Protein AF-A0A0C9RWV4-F1 (afdb_monomer_lite)

Radius of gyration: 25.62 Å; chains: 1; bounding box: 35×21×100 Å

pLDDT: mean 75.67, std 13.61, range [36.91, 91.75]

Structure (mmCIF, N/CA/C/O backbone):
data_AF-A0A0C9RWV4-F1
#
_entry.id   AF-A0A0C9RWV4-F1
#
loop_
_atom_site.group_PDB
_atom_site.id
_atom_site.type_symbol
_atom_site.label_atom_id
_atom_site.label_alt_id
_atom_site.label_comp_id
_atom_site.label_asym_id
_atom_site.label_entity_id
_atom_site.label_seq_id
_atom_site.pdbx_PDB_ins_code
_atom_site.Cartn_x
_atom_site.Cartn_y
_atom_site.Cartn_z
_atom_site.occupancy
_atom_site.B_iso_or_equiv
_atom_site.auth_seq_id
_atom_site.auth_comp_id
_atom_site.auth_asym_id
_atom_site.auth_atom_id
_atom_site.pdbx_PDB_model_num
ATOM 1 N N . MET A 1 1 ? -2.905 9.055 72.537 1.00 36.91 1 MET A N 1
ATOM 2 C CA . MET A 1 1 ? -2.356 8.483 71.288 1.00 36.91 1 MET A CA 1
ATOM 3 C C . MET A 1 1 ? -3.523 7.944 70.478 1.00 36.91 1 MET A C 1
ATOM 5 O O . MET A 1 1 ? -3.992 6.850 70.762 1.00 36.91 1 MET A O 1
ATOM 9 N N . ASP A 1 2 ? -4.029 8.738 69.534 1.00 39.75 2 ASP A N 1
ATOM 10 C CA . ASP A 1 2 ? -5.129 8.358 68.641 1.00 39.75 2 ASP A CA 1
ATOM 11 C C . ASP A 1 2 ? -4.636 7.398 67.555 1.00 39.75 2 ASP A C 1
ATOM 13 O O . ASP A 1 2 ? -3.870 7.779 66.665 1.00 39.75 2 ASP A O 1
ATOM 17 N N . ARG A 1 3 ? -5.076 6.138 67.612 1.00 43.09 3 ARG A N 1
ATOM 18 C CA . ARG A 1 3 ? -4.925 5.191 66.503 1.00 43.09 3 ARG A CA 1
ATOM 19 C C . ARG A 1 3 ? -6.110 5.364 65.561 1.00 43.09 3 ARG A C 1
ATOM 21 O O . ARG A 1 3 ? -7.208 4.890 65.832 1.00 43.09 3 ARG A O 1
ATOM 28 N N . ARG A 1 4 ? -5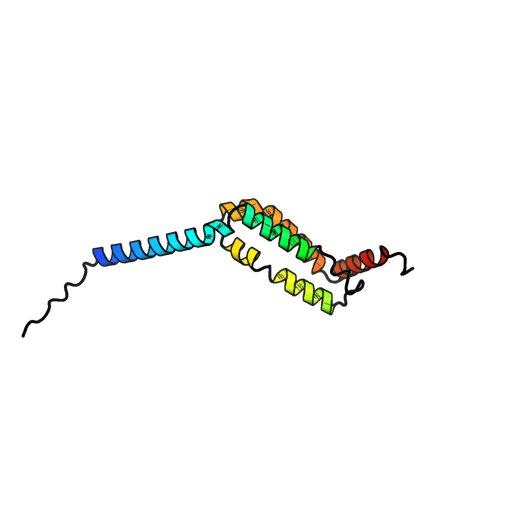.853 6.050 64.446 1.00 46.47 4 ARG A N 1
ATOM 29 C CA . ARG A 1 4 ? -6.761 6.164 63.300 1.00 46.47 4 ARG A CA 1
ATOM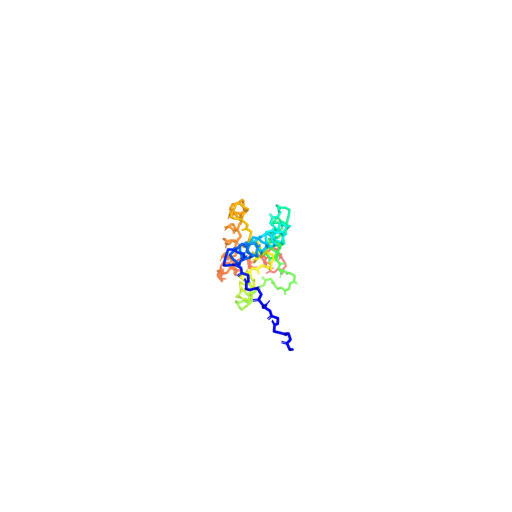 30 C C . ARG A 1 4 ? -7.186 4.766 62.845 1.00 46.47 4 ARG A C 1
ATOM 32 O O . ARG A 1 4 ? -6.354 3.976 62.402 1.00 46.47 4 ARG A O 1
ATOM 39 N N . VAL A 1 5 ? -8.479 4.484 62.952 1.00 44.38 5 VAL A N 1
ATOM 40 C CA . VAL A 1 5 ? -9.115 3.327 62.323 1.00 44.38 5 VAL A CA 1
ATOM 41 C C . VAL A 1 5 ? -9.135 3.605 60.825 1.00 44.38 5 VAL A C 1
ATOM 43 O O . VAL A 1 5 ? -9.898 4.439 60.347 1.00 44.38 5 VAL A O 1
ATOM 46 N N . VAL A 1 6 ? -8.241 2.947 60.090 1.00 52.00 6 VAL A N 1
ATOM 47 C CA . VAL A 1 6 ? -8.321 2.875 58.632 1.00 52.00 6 VAL A CA 1
ATOM 48 C C . VAL A 1 6 ? -9.535 2.006 58.328 1.00 52.00 6 VAL A C 1
ATOM 50 O O . VAL A 1 6 ? -9.484 0.785 58.458 1.00 52.00 6 VAL A O 1
ATOM 53 N N . THR A 1 7 ? -10.661 2.638 58.006 1.00 54.78 7 THR A N 1
ATOM 54 C CA . THR A 1 7 ? -11.849 1.954 57.505 1.00 54.78 7 THR A CA 1
ATOM 55 C C . THR A 1 7 ? -11.498 1.326 56.161 1.00 54.78 7 THR A C 1
ATOM 57 O O . THR A 1 7 ? -11.443 1.991 55.129 1.00 54.78 7 THR A O 1
ATOM 60 N N . GLY A 1 8 ? -11.195 0.027 56.187 1.00 56.28 8 GLY A N 1
ATOM 61 C CA . GLY A 1 8 ? -11.022 -0.769 54.980 1.00 56.28 8 GLY A CA 1
ATOM 62 C C . GLY A 1 8 ? -12.297 -0.687 54.148 1.00 56.28 8 GLY A C 1
ATOM 63 O O . GLY A 1 8 ? -13.382 -0.992 54.646 1.00 56.28 8 GLY A O 1
ATOM 64 N N . LEU A 1 9 ? -12.177 -0.233 52.899 1.00 58.00 9 LEU A N 1
ATOM 65 C CA . LEU A 1 9 ? -13.290 -0.255 51.957 1.00 58.00 9 LEU A CA 1
ATOM 66 C C . LEU A 1 9 ? -13.862 -1.675 51.901 1.00 58.00 9 LEU A C 1
ATOM 68 O O . LEU A 1 9 ? -13.128 -2.642 51.694 1.00 58.00 9 LEU A O 1
ATOM 72 N N . SER A 1 10 ? -15.181 -1.782 52.068 1.00 71.50 10 SER A N 1
ATOM 73 C CA . SER A 1 10 ? -15.911 -3.033 51.879 1.00 71.50 10 SER A CA 1
ATOM 74 C C . SER A 1 10 ? -15.513 -3.682 50.552 1.00 71.50 10 SER A C 1
ATOM 76 O O . SER A 1 10 ? -15.376 -3.007 49.529 1.00 71.50 10 SER A O 1
ATOM 78 N N . MET A 1 11 ? -15.391 -5.008 50.543 1.00 67.94 11 MET A N 1
ATOM 79 C CA . MET A 1 11 ? -15.056 -5.797 49.354 1.00 67.94 11 MET A CA 1
ATOM 80 C C . MET A 1 11 ? -16.015 -5.520 48.177 1.00 67.94 11 MET A C 1
ATOM 82 O O . MET A 1 11 ? -15.627 -5.622 47.015 1.00 67.94 11 MET A O 1
ATOM 86 N N . THR A 1 12 ? -17.256 -5.111 48.465 1.00 73.44 12 THR A N 1
ATOM 87 C CA . THR A 1 12 ? -18.236 -4.661 47.462 1.00 73.44 12 THR A CA 1
ATOM 88 C C . THR A 1 12 ? -17.889 -3.304 46.853 1.00 73.44 12 THR A C 1
ATOM 90 O O . THR A 1 12 ? -18.019 -3.135 45.644 1.00 73.44 12 THR A O 1
ATOM 93 N N . ALA A 1 13 ? -17.390 -2.363 47.656 1.00 74.38 13 ALA A N 1
ATOM 94 C CA . ALA A 1 13 ? -16.951 -1.054 47.186 1.00 74.38 13 ALA A CA 1
ATOM 95 C C . ALA A 1 13 ? -15.688 -1.171 46.318 1.00 74.38 13 ALA A C 1
ATOM 97 O O . ALA A 1 13 ? -15.602 -0.514 45.288 1.00 74.38 13 ALA A O 1
ATOM 98 N N . PHE A 1 14 ? -14.767 -2.079 46.659 1.00 77.00 14 PHE A N 1
ATOM 99 C CA . PHE A 1 14 ? -13.610 -2.399 45.813 1.00 77.00 14 PHE A CA 1
ATOM 100 C C . PHE A 1 14 ? -14.014 -2.979 44.452 1.00 77.00 14 PHE A C 1
ATOM 102 O O . PHE A 1 14 ? -13.495 -2.551 43.423 1.00 77.00 14 PHE A O 1
ATOM 109 N N . LYS A 1 15 ? -14.965 -3.922 44.425 1.00 78.81 15 LYS A N 1
ATOM 110 C CA . LYS A 1 15 ? -15.482 -4.488 43.168 1.00 78.81 15 LYS A CA 1
ATOM 111 C C . LYS A 1 15 ? -16.190 -3.436 42.314 1.00 78.81 15 LYS A C 1
ATOM 113 O O . LYS A 1 15 ? -15.970 -3.395 41.109 1.00 78.81 15 LYS A O 1
ATOM 118 N N . ALA A 1 16 ? -17.003 -2.579 42.932 1.00 79.62 16 ALA A N 1
ATOM 119 C CA . ALA A 1 16 ? -17.674 -1.487 42.234 1.00 79.62 16 ALA A CA 1
ATOM 120 C C . ALA A 1 16 ? -16.665 -0.494 41.637 1.00 79.62 16 ALA A C 1
ATOM 122 O O . ALA A 1 16 ? -16.810 -0.111 40.481 1.00 79.62 16 ALA A O 1
ATOM 123 N N . LEU A 1 17 ? -15.613 -0.142 42.385 1.00 81.31 17 LEU A N 1
ATOM 124 C CA . LEU A 1 17 ? -14.552 0.748 41.913 1.00 81.31 17 LEU A CA 1
ATOM 125 C C . LEU A 1 17 ? -13.766 0.134 40.745 1.00 81.31 17 LEU A C 1
ATOM 127 O O . LEU A 1 17 ? -13.504 0.815 39.760 1.00 81.31 17 LEU A O 1
ATOM 131 N N . ALA A 1 18 ? -13.442 -1.160 40.824 1.00 77.88 18 ALA A N 1
ATOM 132 C CA . ALA A 1 18 ? -12.758 -1.877 39.750 1.00 77.88 18 ALA A CA 1
ATOM 133 C C . ALA A 1 18 ? -13.605 -1.931 38.467 1.00 77.88 18 ALA A C 1
ATOM 135 O O . ALA A 1 18 ? -13.095 -1.650 37.386 1.00 77.88 18 ALA A O 1
ATOM 136 N N . LEU A 1 19 ? -14.906 -2.219 38.586 1.00 82.81 19 LEU A N 1
ATOM 137 C CA . LEU A 1 19 ? -15.833 -2.216 37.450 1.00 82.81 19 LEU A CA 1
ATOM 138 C C . LEU A 1 19 ? -15.993 -0.819 36.837 1.00 82.81 19 LEU A C 1
ATOM 140 O O . LEU A 1 19 ? -16.007 -0.698 35.615 1.00 82.81 19 LEU A O 1
ATOM 144 N N . LEU A 1 20 ? -16.058 0.232 37.661 1.00 83.62 20 LEU A N 1
ATOM 145 C CA . LEU A 1 20 ? -16.095 1.620 37.192 1.00 83.62 20 LEU A CA 1
ATOM 146 C C . LEU A 1 20 ? -14.805 2.013 36.467 1.00 83.62 20 LEU A C 1
ATOM 148 O O . LEU A 1 20 ? -14.877 2.600 35.393 1.00 83.62 20 LEU A O 1
ATOM 152 N N . CYS A 1 21 ? -13.633 1.651 36.997 1.00 78.44 21 CYS A N 1
ATOM 153 C CA . CYS A 1 21 ? -12.360 1.879 36.313 1.00 78.44 21 CYS A CA 1
ATOM 154 C C . CYS A 1 21 ? -12.300 1.147 34.967 1.00 78.44 21 CYS A C 1
ATOM 156 O O . CYS A 1 21 ? -11.892 1.747 33.976 1.00 78.44 21 CYS A O 1
ATOM 158 N N . CYS A 1 22 ? -12.748 -0.109 34.900 1.00 73.00 22 CYS A N 1
ATOM 159 C CA . CYS A 1 22 ? -12.835 -0.840 33.636 1.00 73.00 22 CYS A CA 1
ATOM 160 C C . CYS A 1 22 ? -13.795 -0.163 32.648 1.00 73.00 22 CYS A C 1
ATOM 162 O O . CYS A 1 22 ? -13.440 0.002 31.486 1.00 73.00 22 CYS A O 1
ATOM 164 N N . ALA A 1 23 ? -14.974 0.273 33.098 1.00 71.94 23 ALA A N 1
ATOM 165 C CA . ALA A 1 23 ? -15.944 0.955 32.245 1.00 71.94 23 ALA A CA 1
ATOM 166 C C . ALA A 1 23 ? -15.412 2.295 31.710 1.00 71.94 23 ALA A C 1
ATOM 168 O O . ALA A 1 23 ? -15.594 2.595 30.535 1.00 71.94 23 ALA A O 1
ATOM 169 N N . VAL A 1 24 ? -14.710 3.074 32.540 1.00 73.69 24 VAL A N 1
ATOM 170 C CA . VAL A 1 24 ? -14.089 4.343 32.127 1.00 73.69 24 VAL A CA 1
ATOM 171 C C . VAL A 1 24 ? -12.954 4.105 31.133 1.00 73.69 24 VAL A C 1
ATOM 173 O O . VAL A 1 24 ? -12.873 4.824 30.141 1.00 73.69 24 VAL A O 1
ATOM 176 N N . LEU A 1 25 ? -12.109 3.091 31.344 1.00 69.94 25 LEU A N 1
ATOM 177 C CA . LEU A 1 25 ? -11.044 2.743 30.398 1.00 69.94 25 LEU A CA 1
ATOM 178 C C . LEU A 1 25 ? -11.615 2.308 29.042 1.00 69.94 25 LEU A C 1
ATOM 180 O O . LEU A 1 25 ? -11.164 2.801 28.015 1.00 69.94 25 LEU A O 1
ATOM 184 N N . VAL A 1 26 ? -12.654 1.467 29.038 1.00 69.12 26 VAL A N 1
ATOM 185 C CA . VAL A 1 26 ? -13.333 1.036 27.803 1.00 69.12 26 VAL A CA 1
ATOM 186 C C . VAL A 1 26 ? -14.009 2.214 27.093 1.00 69.12 26 VAL A C 1
ATOM 188 O O . VAL A 1 26 ? -13.887 2.348 25.879 1.00 69.12 26 VAL A O 1
ATOM 191 N N . ALA A 1 27 ? -14.683 3.100 27.830 1.00 63.62 27 ALA A N 1
ATOM 192 C CA . ALA A 1 27 ? -15.322 4.283 27.252 1.00 63.62 27 ALA A CA 1
ATOM 193 C C . ALA A 1 27 ? -14.305 5.300 26.701 1.00 63.62 27 ALA A C 1
ATOM 195 O O . ALA A 1 27 ? -14.578 5.970 25.708 1.00 63.62 27 ALA A O 1
ATOM 196 N N . SER A 1 28 ? -13.130 5.410 27.327 1.00 60.41 28 SER A N 1
ATOM 197 C CA . SER A 1 28 ? -12.070 6.325 26.883 1.00 60.41 28 SER A CA 1
ATOM 198 C C . SER A 1 28 ? -11.398 5.827 25.600 1.00 60.41 28 SER A C 1
ATOM 200 O O . SER A 1 28 ? -11.166 6.619 24.692 1.00 60.41 28 SER A O 1
ATOM 202 N N . ASP A 1 29 ? -11.175 4.515 25.489 1.00 57.84 29 ASP A N 1
ATOM 203 C CA . ASP A 1 29 ? -10.646 3.860 24.283 1.00 57.84 29 ASP A CA 1
ATOM 204 C C . ASP A 1 29 ? -11.609 4.009 23.087 1.00 57.84 29 ASP A C 1
ATOM 206 O O . ASP A 1 29 ? -11.207 4.313 21.964 1.00 57.84 29 ASP A O 1
ATOM 210 N N . GLN A 1 30 ? -12.919 3.909 23.340 1.00 56.94 30 GLN A N 1
ATOM 211 C CA . GLN A 1 30 ? -13.945 4.141 22.318 1.00 56.94 30 GLN A CA 1
ATOM 212 C C . GLN A 1 30 ? -14.001 5.599 21.833 1.00 56.94 30 GLN A C 1
ATOM 214 O O . GLN A 1 30 ? -14.262 5.839 20.653 1.00 56.94 30 GLN A O 1
ATOM 219 N N . ALA A 1 31 ? -13.758 6.573 22.713 1.00 55.34 31 ALA A N 1
ATOM 220 C CA . ALA A 1 31 ? -13.802 7.991 22.360 1.00 55.34 31 ALA A CA 1
ATOM 221 C C . ALA A 1 31 ? -12.586 8.431 21.526 1.00 55.34 31 ALA A C 1
ATOM 223 O O . ALA A 1 31 ? -12.744 9.204 20.581 1.00 55.34 31 ALA A O 1
ATOM 224 N N . GLU A 1 32 ? -11.387 7.922 21.828 1.00 53.31 32 GLU A N 1
ATOM 225 C CA . GLU A 1 32 ? -10.162 8.265 21.091 1.00 53.31 32 GLU A CA 1
ATOM 226 C C . GLU A 1 32 ? -10.146 7.644 19.680 1.00 53.31 32 GLU A C 1
ATOM 228 O O . GLU A 1 32 ? -9.711 8.274 18.716 1.00 53.31 32 GLU A O 1
ATOM 233 N N . HIS A 1 33 ? -10.722 6.448 19.523 1.00 57.31 33 HIS A N 1
ATOM 234 C CA . HIS A 1 33 ? -10.849 5.777 18.226 1.00 57.31 33 HIS A CA 1
ATOM 235 C C . HIS A 1 33 ? -12.039 6.255 17.378 1.00 57.31 33 HIS A C 1
ATOM 237 O O . HIS A 1 33 ? -12.106 5.944 16.189 1.00 57.31 33 HIS A O 1
ATOM 243 N N . SER A 1 34 ? -12.946 7.061 17.938 1.00 64.25 34 SER A N 1
ATOM 244 C CA . SER A 1 34 ? -14.170 7.512 17.262 1.00 64.25 34 SER A CA 1
ATOM 245 C C . SER A 1 34 ? -13.897 8.226 15.934 1.00 64.25 34 SER A C 1
ATOM 247 O O . SER A 1 34 ? -14.474 7.858 14.915 1.00 64.25 34 SER A O 1
ATOM 249 N N . HIS A 1 35 ? -13.008 9.225 15.916 1.00 75.69 35 HIS A N 1
ATOM 250 C CA . HIS A 1 35 ? -12.802 10.068 14.728 1.00 75.69 35 HIS A CA 1
ATOM 251 C C . HIS A 1 35 ? -12.039 9.346 13.604 1.00 75.69 35 HIS A C 1
ATOM 253 O O . HIS A 1 35 ? -12.249 9.596 12.417 1.00 75.69 35 HIS A O 1
ATOM 259 N N . GLU A 1 36 ? -11.135 8.429 13.952 1.00 78.50 36 GLU A N 1
ATOM 260 C CA . GLU A 1 36 ? -10.338 7.684 12.967 1.00 78.50 36 GLU A CA 1
ATOM 261 C C . GLU A 1 36 ? -11.161 6.621 12.239 1.00 78.50 36 GLU A C 1
ATO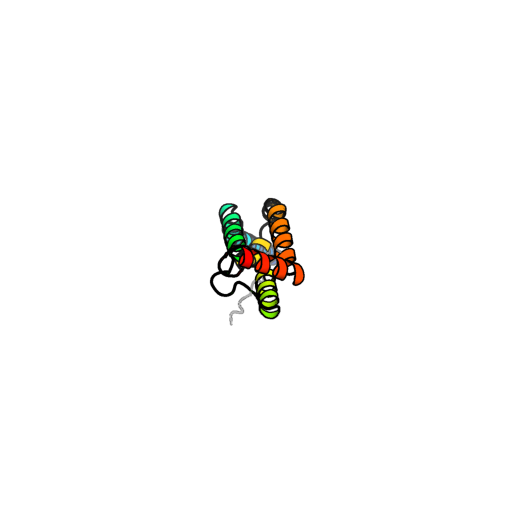M 263 O O . GLU A 1 36 ? -10.869 6.288 11.091 1.00 78.50 36 GLU A O 1
ATOM 268 N N . CYS A 1 37 ? -12.213 6.138 12.900 1.00 84.38 37 CYS A N 1
ATOM 269 C CA . CYS A 1 37 ? -13.147 5.156 12.371 1.00 84.38 37 CYS A CA 1
ATOM 270 C C . CYS A 1 37 ? -14.332 5.784 11.629 1.00 84.38 37 CYS A C 1
ATOM 272 O O . CYS A 1 37 ? -15.169 5.056 11.093 1.00 84.38 37 CYS A O 1
ATOM 274 N N . GLU A 1 38 ? -14.408 7.115 11.555 1.00 87.06 38 GLU A N 1
ATOM 275 C CA . GLU A 1 38 ? -15.374 7.794 10.699 1.00 87.06 38 GLU A CA 1
ATOM 276 C C . GLU A 1 38 ? -15.108 7.476 9.226 1.00 87.06 38 GLU A C 1
ATOM 278 O O . GLU A 1 38 ? -13.965 7.452 8.761 1.00 87.06 38 GLU A O 1
ATOM 283 N N . GLU A 1 39 ? -16.180 7.299 8.453 1.00 83.50 39 GLU A N 1
ATOM 284 C CA . GLU A 1 39 ? -16.099 6.940 7.035 1.00 83.50 39 GLU A CA 1
ATOM 285 C C . GLU A 1 39 ? -15.202 7.898 6.236 1.00 83.50 39 GLU A C 1
ATOM 287 O O . GLU A 1 39 ? -14.433 7.472 5.373 1.00 83.50 39 GLU A O 1
ATOM 292 N N . ARG A 1 40 ? -15.249 9.199 6.549 1.00 86.25 40 ARG A N 1
ATOM 293 C CA . ARG A 1 40 ? -14.398 10.207 5.909 1.00 86.25 40 ARG A CA 1
ATOM 294 C C . ARG A 1 40 ? -12.913 9.949 6.174 1.00 86.25 40 ARG A C 1
ATOM 296 O O . ARG A 1 40 ? -12.121 10.004 5.237 1.00 86.25 40 ARG A O 1
ATOM 303 N N . SER A 1 41 ? -12.544 9.658 7.418 1.00 87.50 41 SER A N 1
ATOM 304 C CA . SER A 1 41 ? -11.166 9.365 7.827 1.00 87.50 41 SER A CA 1
ATOM 305 C C . SER A 1 41 ? -10.652 8.080 7.178 1.00 87.50 41 SER A C 1
ATOM 307 O O . SER A 1 41 ? -9.539 8.053 6.647 1.00 87.50 41 SER A O 1
ATOM 309 N N . VAL A 1 42 ? -11.496 7.044 7.136 1.00 86.94 42 VAL A N 1
ATOM 310 C CA . VAL A 1 42 ? -11.215 5.774 6.453 1.00 86.94 42 VAL A CA 1
ATOM 311 C C . VAL A 1 42 ? -10.955 6.005 4.962 1.00 86.94 42 VAL A C 1
ATOM 313 O O . VAL A 1 42 ? -9.924 5.575 4.444 1.00 86.94 42 VAL A O 1
ATOM 316 N N . ARG A 1 43 ? -11.844 6.734 4.272 1.00 86.56 43 ARG A N 1
ATOM 317 C CA . ARG A 1 43 ? -11.687 7.054 2.843 1.00 86.56 43 ARG A CA 1
ATOM 318 C C . ARG A 1 43 ? -10.394 7.819 2.573 1.00 86.56 43 ARG A C 1
ATOM 320 O O . ARG A 1 43 ? -9.623 7.409 1.715 1.00 86.56 43 ARG A O 1
ATOM 327 N N . LEU A 1 44 ? -10.107 8.863 3.353 1.00 88.12 44 LEU A N 1
ATOM 328 C CA . LEU A 1 44 ? -8.869 9.639 3.215 1.00 88.12 44 LEU A CA 1
ATOM 329 C C . LEU A 1 44 ? -7.614 8.776 3.411 1.00 88.12 44 LEU A C 1
ATOM 331 O O . LEU A 1 44 ? -6.625 8.944 2.695 1.00 88.12 44 LEU A O 1
ATOM 335 N N . CYS A 1 45 ? -7.651 7.834 4.357 1.00 87.75 45 CYS A N 1
ATOM 336 C CA . CYS A 1 45 ? -6.551 6.902 4.576 1.00 87.75 45 CYS A CA 1
ATOM 337 C C . CYS A 1 45 ? -6.301 6.015 3.346 1.00 87.75 45 CYS A C 1
ATOM 339 O O . CYS A 1 45 ? -5.151 5.842 2.926 1.00 87.75 45 CYS A O 1
ATOM 341 N N . TYR A 1 46 ? -7.367 5.497 2.735 1.00 85.62 46 TYR A N 1
ATOM 342 C CA . TYR A 1 46 ? -7.271 4.680 1.531 1.00 85.62 46 TYR A CA 1
ATOM 343 C C . TYR A 1 46 ? -6.879 5.474 0.280 1.00 85.62 46 TYR A C 1
ATOM 345 O O . TYR A 1 46 ? -6.070 4.985 -0.505 1.00 85.62 46 TYR A O 1
ATOM 353 N N . ASP A 1 47 ? -7.355 6.708 0.112 1.00 84.75 47 ASP A N 1
ATOM 354 C CA . ASP A 1 47 ? -6.971 7.576 -1.011 1.00 84.75 47 ASP A CA 1
ATOM 355 C C . ASP A 1 47 ? -5.480 7.940 -0.964 1.00 84.75 47 ASP A C 1
ATOM 357 O O . ASP A 1 47 ? -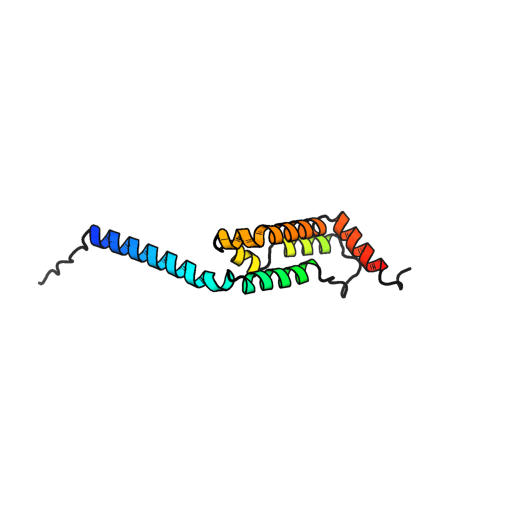4.781 7.917 -1.985 1.00 84.75 47 ASP A O 1
ATOM 361 N N . SER A 1 48 ? -4.970 8.225 0.238 1.00 81.50 48 SER A N 1
ATOM 362 C CA . SER A 1 48 ? -3.544 8.470 0.473 1.00 81.50 48 SER A CA 1
ATOM 363 C C . SER A 1 48 ? -2.704 7.230 0.159 1.00 81.50 48 SER A C 1
ATOM 365 O O . SER A 1 48 ? -1.669 7.316 -0.506 1.00 81.50 48 SER A O 1
ATOM 367 N N . TYR A 1 49 ? -3.167 6.054 0.585 1.00 78.62 49 TYR A N 1
ATOM 368 C CA . TYR A 1 49 ? -2.467 4.799 0.327 1.00 78.62 49 TYR A CA 1
ATOM 369 C C . TYR A 1 49 ? -2.533 4.377 -1.144 1.00 78.62 49 TYR A C 1
ATOM 371 O O . TYR A 1 49 ? -1.555 3.861 -1.676 1.00 78.62 49 TYR A O 1
ATOM 379 N N . HIS A 1 50 ? -3.637 4.669 -1.834 1.00 80.62 50 HIS A N 1
ATOM 380 C CA . HIS A 1 50 ? -3.763 4.486 -3.277 1.00 80.62 50 HIS A CA 1
ATOM 381 C C . HIS A 1 50 ? -2.730 5.308 -4.041 1.00 80.62 50 HIS A C 1
ATOM 383 O O . HIS A 1 50 ? -2.056 4.771 -4.917 1.00 80.62 50 HIS A O 1
ATOM 389 N N . HIS A 1 51 ? -2.556 6.579 -3.669 1.00 76.94 51 HIS A N 1
ATOM 390 C CA . HIS A 1 51 ? -1.486 7.402 -4.223 1.00 76.94 51 HIS A CA 1
ATOM 391 C C . HIS A 1 51 ? -0.122 6.791 -3.929 1.00 76.94 51 HIS A C 1
ATOM 393 O O . HIS A 1 51 ? 0.694 6.690 -4.827 1.00 76.94 51 HIS A O 1
ATOM 399 N N . TYR A 1 52 ? 0.134 6.315 -2.715 1.00 75.06 52 TYR A N 1
ATOM 400 C CA . TYR A 1 52 ? 1.420 5.692 -2.404 1.00 75.06 52 TYR A CA 1
ATOM 401 C C . TYR A 1 52 ? 1.696 4.407 -3.216 1.00 75.06 52 TYR A C 1
ATOM 403 O O . TYR A 1 52 ? 2.830 4.170 -3.631 1.00 75.06 52 TYR A O 1
ATOM 411 N N . LEU A 1 53 ? 0.664 3.594 -3.463 1.00 74.62 53 LEU A N 1
ATOM 412 C CA . LEU A 1 53 ? 0.748 2.348 -4.230 1.00 74.62 53 LEU A CA 1
ATOM 413 C C . LEU A 1 53 ? 0.891 2.572 -5.737 1.00 74.62 53 LEU A C 1
ATOM 415 O O . LEU A 1 53 ? 1.676 1.881 -6.382 1.00 74.62 53 LEU A O 1
ATOM 419 N N . LEU A 1 54 ? 0.096 3.486 -6.299 1.00 71.19 54 LEU A N 1
ATOM 420 C CA . LEU A 1 54 ? -0.022 3.670 -7.744 1.00 71.19 54 LEU A CA 1
ATOM 421 C C . LEU A 1 54 ? 0.730 4.876 -8.280 1.00 71.19 54 LEU A C 1
ATOM 423 O O . LEU A 1 54 ? 0.935 4.918 -9.492 1.00 71.19 54 LEU A O 1
ATOM 427 N N . ALA A 1 55 ? 1.133 5.838 -7.439 1.00 61.44 55 ALA A N 1
ATOM 428 C CA . ALA A 1 55 ? 1.968 6.935 -7.898 1.00 61.44 55 ALA A CA 1
ATOM 429 C C . ALA A 1 55 ? 3.235 6.312 -8.473 1.00 61.44 55 ALA A C 1
ATOM 431 O O . ALA A 1 55 ? 4.034 5.710 -7.741 1.00 61.44 55 ALA A O 1
ATOM 432 N N . PRO A 1 56 ? 3.445 6.442 -9.787 1.00 55.53 56 PRO A N 1
ATOM 433 C CA . PRO A 1 56 ? 4.727 6.117 -10.336 1.00 55.53 56 PRO A CA 1
ATOM 434 C C . PRO A 1 56 ? 5.680 7.084 -9.638 1.00 55.53 56 PRO A C 1
ATOM 436 O O . PRO A 1 56 ? 5.602 8.290 -9.860 1.00 55.53 56 PRO A O 1
ATOM 439 N N . ARG A 1 57 ? 6.650 6.595 -8.861 1.00 54.53 57 ARG A N 1
ATOM 440 C CA . ARG A 1 57 ? 7.908 7.348 -8.717 1.00 54.53 57 ARG A CA 1
ATOM 441 C C . ARG A 1 57 ? 8.662 7.282 -10.058 1.00 54.53 57 ARG A C 1
ATOM 443 O O . ARG A 1 57 ? 9.813 6.857 -10.103 1.00 54.53 57 ARG A O 1
ATOM 450 N N . ALA A 1 58 ? 7.958 7.591 -11.152 1.00 43.69 58 ALA A N 1
ATOM 451 C CA . ALA A 1 58 ? 8.444 7.626 -12.524 1.00 43.69 58 ALA A CA 1
ATOM 452 C C . ALA A 1 58 ? 9.387 8.806 -12.728 1.00 43.69 58 ALA A C 1
ATOM 454 O O . ALA A 1 58 ? 10.206 8.761 -13.635 1.00 43.69 58 ALA A O 1
ATOM 455 N N . GLU A 1 59 ? 9.328 9.810 -11.853 1.00 49.06 59 GLU A N 1
ATOM 456 C CA . GLU A 1 59 ? 10.197 10.979 -11.942 1.00 49.06 59 GLU A CA 1
ATOM 457 C C . GLU A 1 59 ? 11.670 10.673 -11.619 1.00 49.06 59 GLU A C 1
ATOM 459 O O . GLU A 1 59 ? 12.530 11.463 -11.987 1.00 49.06 59 GLU A O 1
ATOM 464 N N . GLU A 1 60 ? 12.005 9.525 -11.006 1.00 53.03 60 GLU A N 1
ATOM 465 C CA . GLU A 1 60 ? 13.392 9.270 -10.572 1.00 53.03 60 GLU A CA 1
ATOM 466 C C . GLU A 1 60 ? 14.097 8.089 -11.248 1.00 53.03 60 GLU A C 1
ATOM 468 O O . GLU A 1 60 ? 15.323 8.082 -11.283 1.00 53.03 60 GLU A O 1
ATOM 473 N N . ASN A 1 61 ? 13.384 7.092 -11.787 1.00 53.1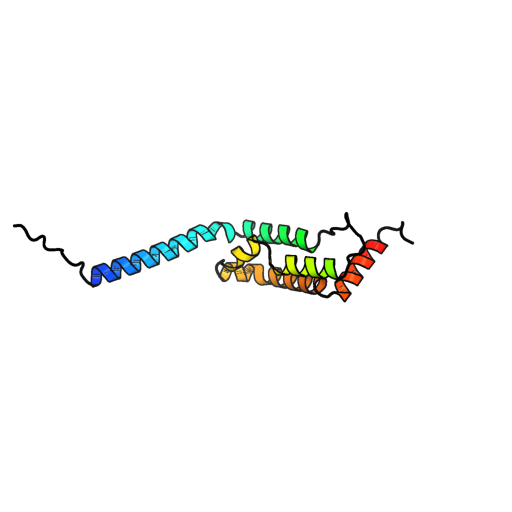9 61 ASN A N 1
ATOM 474 C CA . ASN A 1 61 ? 13.997 6.039 -12.609 1.00 53.19 61 ASN A CA 1
ATOM 475 C C . ASN A 1 61 ? 12.924 5.146 -13.261 1.00 53.19 61 ASN A C 1
ATOM 477 O O . ASN A 1 61 ? 12.177 4.484 -12.535 1.00 53.19 61 ASN A O 1
ATOM 481 N N . PRO A 1 62 ? 12.862 5.055 -14.603 1.00 55.59 62 PRO A N 1
ATOM 482 C CA . PRO A 1 62 ? 11.893 4.205 -15.302 1.00 55.59 62 PRO A CA 1
ATOM 483 C C . PRO A 1 62 ? 12.224 2.709 -15.196 1.00 55.59 62 PRO A C 1
ATOM 485 O O . PRO A 1 62 ? 11.378 1.871 -15.485 1.00 55.59 62 PRO A O 1
ATOM 488 N N . VAL A 1 63 ? 13.440 2.369 -14.759 1.00 61.84 63 VAL A N 1
ATOM 489 C CA . VAL A 1 63 ? 13.858 0.999 -14.456 1.00 61.84 63 VAL A CA 1
ATOM 490 C C . VAL A 1 63 ? 14.225 0.951 -12.981 1.00 61.84 63 VAL A C 1
ATOM 492 O O . VAL A 1 63 ? 15.216 1.545 -12.563 1.00 61.84 63 VAL A O 1
ATOM 495 N N . LYS A 1 64 ? 13.405 0.272 -12.181 1.00 72.06 64 LYS A N 1
ATOM 496 C CA . LYS A 1 64 ? 13.721 -0.016 -10.781 1.00 72.06 64 LYS A CA 1
ATOM 497 C C . LYS A 1 64 ? 14.624 -1.243 -10.723 1.00 72.06 64 LYS A C 1
ATOM 499 O O . LYS A 1 64 ? 14.351 -2.234 -11.398 1.00 72.06 64 LYS A O 1
ATOM 504 N N . SER A 1 65 ? 15.692 -1.172 -9.932 1.00 82.44 65 SER A N 1
ATOM 505 C CA . SER A 1 65 ? 16.474 -2.367 -9.615 1.00 82.44 65 SER A CA 1
ATOM 506 C C . SER A 1 65 ? 15.647 -3.319 -8.745 1.00 82.44 65 SER A C 1
ATOM 508 O O . SER A 1 65 ? 14.688 -2.902 -8.092 1.00 82.44 65 SER A O 1
ATOM 510 N N . ASP A 1 66 ? 16.039 -4.590 -8.676 1.00 86.88 66 ASP A N 1
ATOM 511 C CA . ASP A 1 66 ? 15.366 -5.568 -7.810 1.00 86.88 66 ASP A CA 1
ATOM 512 C C . ASP A 1 66 ? 15.393 -5.122 -6.344 1.00 86.88 66 ASP A C 1
ATOM 514 O O . ASP A 1 66 ? 14.394 -5.226 -5.637 1.00 86.88 66 ASP A O 1
ATOM 518 N N . GLN A 1 67 ? 16.499 -4.508 -5.915 1.00 87.00 67 GLN A N 1
ATOM 519 C CA . GLN A 1 67 ? 16.643 -3.951 -4.573 1.00 87.00 67 GLN A CA 1
ATOM 520 C C . GLN A 1 67 ? 15.664 -2.795 -4.310 1.00 87.00 67 GLN A C 1
ATOM 522 O O . GLN A 1 67 ? 15.146 -2.671 -3.195 1.00 87.00 67 GLN A O 1
ATOM 527 N N . ASP A 1 68 ? 15.382 -1.963 -5.317 1.00 84.06 68 ASP A N 1
ATOM 528 C CA . ASP A 1 68 ? 14.388 -0.892 -5.210 1.00 84.06 68 ASP A CA 1
ATOM 529 C C . ASP A 1 68 ? 12.969 -1.454 -5.118 1.00 84.06 68 ASP A C 1
ATOM 531 O O . ASP A 1 68 ? 12.188 -0.996 -4.282 1.00 84.06 68 ASP A O 1
ATOM 535 N N . ILE A 1 69 ? 12.649 -2.462 -5.938 1.00 85.06 69 ILE A N 1
ATOM 536 C CA . ILE A 1 69 ? 11.350 -3.150 -5.920 1.00 85.06 69 ILE A CA 1
ATOM 537 C C . ILE A 1 69 ? 11.130 -3.804 -4.555 1.00 85.06 69 ILE A C 1
ATOM 539 O O . ILE A 1 69 ? 10.090 -3.613 -3.927 1.00 85.06 69 ILE A O 1
ATOM 543 N N . GLU A 1 70 ? 12.127 -4.518 -4.038 1.00 89.00 70 GLU A N 1
ATOM 544 C CA . GLU A 1 70 ? 12.059 -5.134 -2.717 1.00 89.00 70 GLU A CA 1
ATOM 545 C C . GLU A 1 70 ? 11.915 -4.100 -1.597 1.00 89.00 70 GLU A C 1
ATOM 547 O O . GLU A 1 70 ? 11.136 -4.299 -0.661 1.00 89.00 70 GLU A O 1
ATOM 552 N N . LYS A 1 71 ? 12.654 -2.985 -1.671 1.00 86.25 71 LYS A N 1
ATOM 553 C CA . LYS A 1 71 ? 12.528 -1.885 -0.708 1.00 86.25 71 LYS A CA 1
ATOM 554 C C . LYS A 1 71 ? 11.115 -1.316 -0.726 1.00 86.25 71 LYS A C 1
ATOM 556 O O . LYS A 1 71 ? 10.506 -1.202 0.335 1.00 86.25 71 LYS A O 1
ATOM 561 N N . GLN A 1 72 ? 10.584 -1.022 -1.906 1.00 82.19 72 GLN A N 1
ATOM 562 C CA . GLN A 1 72 ? 9.229 -0.511 -2.062 1.00 82.19 72 GLN A CA 1
ATOM 563 C C . GLN A 1 72 ? 8.189 -1.518 -1.557 1.00 82.19 72 GLN A C 1
ATOM 565 O O . GLN A 1 72 ? 7.293 -1.140 -0.807 1.00 82.19 72 GLN A O 1
ATOM 570 N N . CYS A 1 73 ? 8.344 -2.808 -1.863 1.00 86.75 73 CYS A N 1
ATOM 571 C CA . CYS A 1 73 ? 7.477 -3.856 -1.331 1.00 86.75 73 CYS A CA 1
ATOM 572 C C . CYS A 1 73 ? 7.479 -3.881 0.208 1.00 86.75 73 CYS A C 1
ATOM 574 O O . CYS A 1 73 ? 6.413 -3.979 0.819 1.00 86.75 73 CYS A O 1
ATOM 576 N N . ARG A 1 74 ? 8.648 -3.751 0.857 1.00 88.00 74 ARG A N 1
ATOM 577 C CA . ARG A 1 74 ? 8.734 -3.655 2.327 1.00 88.00 74 ARG A CA 1
ATOM 578 C C . ARG A 1 74 ? 7.997 -2.429 2.862 1.00 88.00 74 ARG A C 1
ATOM 580 O O . ARG A 1 74 ? 7.232 -2.557 3.814 1.00 88.00 74 ARG A O 1
ATOM 587 N N . GLU A 1 75 ? 8.199 -1.262 2.254 1.00 82.81 75 GLU A N 1
ATOM 588 C CA . GLU A 1 75 ? 7.529 -0.030 2.682 1.00 82.81 75 GLU A CA 1
ATOM 589 C C . GLU A 1 75 ? 5.999 -0.129 2.530 1.00 82.81 75 GLU A C 1
ATOM 591 O O . GLU A 1 75 ? 5.266 0.220 3.454 1.00 82.81 75 GLU A O 1
ATOM 596 N N . ILE A 1 76 ? 5.510 -0.695 1.420 1.00 81.69 76 ILE A N 1
ATOM 597 C CA . ILE A 1 76 ? 4.079 -0.937 1.197 1.00 81.69 76 ILE A CA 1
ATOM 598 C C . ILE A 1 76 ? 3.522 -1.927 2.232 1.00 81.69 76 ILE A C 1
ATOM 600 O O . ILE A 1 76 ? 2.468 -1.671 2.825 1.00 81.69 76 ILE A O 1
ATOM 604 N N . LYS A 1 77 ? 4.216 -3.053 2.465 1.00 84.44 77 LYS A N 1
ATOM 605 C CA . LYS A 1 77 ? 3.798 -4.103 3.413 1.00 84.44 77 LYS A CA 1
ATOM 606 C C . LYS A 1 77 ? 3.725 -3.619 4.854 1.00 84.44 77 LYS A C 1
ATOM 608 O O . LYS A 1 77 ? 2.875 -4.103 5.596 1.00 84.44 77 LYS A O 1
ATOM 613 N N . ASN A 1 78 ? 4.551 -2.648 5.235 1.00 83.50 78 ASN A N 1
ATOM 614 C CA . ASN A 1 78 ? 4.530 -2.083 6.584 1.00 83.50 78 ASN A CA 1
ATOM 615 C C . ASN A 1 78 ? 3.231 -1.322 6.914 1.00 83.50 78 ASN A C 1
ATOM 617 O O . ASN A 1 78 ? 3.011 -1.014 8.088 1.00 83.50 78 ASN A O 1
ATOM 621 N N . LYS A 1 79 ? 2.354 -1.102 5.916 1.00 77.50 79 LYS A N 1
ATOM 622 C CA . LYS A 1 79 ? 1.109 -0.319 5.975 1.00 77.50 79 LYS A CA 1
ATOM 623 C C . LYS A 1 79 ? 1.364 1.124 6.440 1.00 77.50 79 LYS A C 1
ATOM 625 O O . LYS A 1 79 ? 2.260 1.415 7.229 1.00 77.50 79 LYS A O 1
ATOM 630 N N . SER A 1 80 ? 0.580 2.082 5.949 1.00 78.56 80 SER A N 1
ATOM 631 C CA . SER A 1 80 ? 0.689 3.449 6.470 1.00 78.56 80 SER A CA 1
ATOM 632 C C . SER A 1 80 ? 0.208 3.505 7.924 1.00 78.56 80 SER A C 1
ATOM 634 O O . SER A 1 80 ? -0.585 2.669 8.369 1.00 78.56 80 SER A O 1
ATOM 636 N N . SER A 1 81 ? 0.652 4.513 8.678 1.00 83.69 81 SER A N 1
ATOM 637 C CA . SER A 1 81 ? 0.236 4.676 10.077 1.00 83.69 81 SER A CA 1
ATOM 638 C C . SER A 1 81 ? -1.288 4.756 10.223 1.00 83.69 81 SER A C 1
ATOM 640 O O . SER A 1 81 ? -1.830 4.260 11.205 1.00 83.69 81 SER A O 1
ATOM 642 N N . CYS A 1 82 ? -1.997 5.326 9.241 1.00 85.81 82 CYS A N 1
ATOM 643 C CA . CYS A 1 82 ? -3.457 5.377 9.263 1.00 85.81 82 CYS A CA 1
ATOM 644 C C . CYS A 1 82 ? -4.086 3.980 9.124 1.00 85.81 82 CYS A C 1
ATOM 646 O O . CYS A 1 82 ? -4.985 3.663 9.893 1.00 85.81 82 CYS A O 1
ATOM 648 N N . HIS A 1 83 ? -3.563 3.097 8.261 1.00 84.50 83 HIS A N 1
ATOM 649 C CA . HIS A 1 83 ? -4.060 1.716 8.137 1.00 84.50 83 HIS A CA 1
ATOM 650 C C . HIS A 1 83 ? -3.860 0.922 9.434 1.00 84.50 83 HIS A C 1
ATOM 652 O O . HIS A 1 83 ? -4.719 0.134 9.828 1.00 84.50 83 HIS A O 1
ATOM 658 N N . GLN A 1 84 ? -2.744 1.149 10.134 1.00 85.06 84 GLN A N 1
ATOM 659 C CA . GLN A 1 84 ? -2.487 0.520 11.433 1.00 85.06 84 GLN A CA 1
ATOM 660 C C . GLN A 1 84 ? -3.496 0.961 12.505 1.00 85.06 84 GLN A C 1
ATOM 662 O O . GLN A 1 84 ? -3.812 0.186 13.407 1.00 85.06 84 GLN A O 1
ATOM 667 N N . ARG A 1 85 ? -4.012 2.191 12.410 1.00 85.94 85 ARG A N 1
ATOM 668 C CA . ARG A 1 85 ? -5.059 2.704 13.302 1.00 85.94 85 ARG A CA 1
ATOM 669 C C . ARG A 1 85 ? -6.441 2.183 12.920 1.00 85.94 85 ARG A C 1
ATOM 671 O O . ARG A 1 85 ? -7.167 1.728 13.796 1.00 85.94 85 ARG A O 1
ATOM 678 N N . LEU A 1 86 ? -6.744 2.084 11.622 1.00 86.19 86 LEU A N 1
ATOM 679 C CA . LEU A 1 86 ? -7.982 1.463 11.131 1.00 86.19 86 LEU A CA 1
ATOM 680 C C . LEU A 1 86 ? -8.152 0.003 11.579 1.00 86.19 86 LEU A C 1
ATOM 682 O O . LEU A 1 86 ? -9.275 -0.455 11.786 1.00 86.19 86 LEU A O 1
ATOM 686 N N . ALA A 1 87 ? -7.054 -0.728 11.786 1.00 84.56 87 ALA A N 1
ATOM 687 C CA . ALA A 1 87 ? -7.097 -2.088 12.324 1.00 84.56 87 ALA A CA 1
ATOM 688 C C . ALA A 1 87 ? -7.697 -2.172 13.744 1.00 84.56 87 ALA A C 1
ATOM 690 O O . ALA A 1 87 ? -8.132 -3.251 14.145 1.00 84.56 87 ALA A O 1
ATOM 691 N N . ARG A 1 88 ? -7.738 -1.054 14.482 1.00 86.31 88 ARG A N 1
ATOM 692 C CA . ARG A 1 88 ? -8.308 -0.940 15.835 1.00 86.31 88 ARG A CA 1
ATOM 693 C C . ARG A 1 88 ? -9.781 -0.531 15.834 1.00 86.31 88 ARG A C 1
ATOM 695 O O . ARG A 1 88 ? -10.414 -0.563 16.882 1.00 86.31 88 ARG A O 1
ATOM 702 N N . CYS A 1 89 ? -10.337 -0.168 14.678 1.00 86.38 89 CYS A N 1
ATOM 703 C CA . CYS A 1 89 ? -11.741 0.204 14.576 1.00 86.38 89 CYS A CA 1
ATOM 704 C C . CYS A 1 89 ? -12.683 -0.967 14.900 1.00 86.38 89 CYS A C 1
ATOM 706 O O . CYS A 1 89 ? -12.317 -2.133 14.684 1.00 86.38 89 CYS A O 1
ATOM 708 N N . PRO A 1 90 ? -13.923 -0.680 15.346 1.00 87.81 90 PRO A N 1
ATOM 709 C CA . PRO A 1 90 ? -14.943 -1.702 15.548 1.00 87.81 90 PRO A CA 1
ATOM 710 C C . PRO A 1 90 ? -15.111 -2.595 14.313 1.00 87.81 90 PRO A C 1
ATOM 712 O O . PRO A 1 90 ? -14.941 -2.154 13.173 1.00 87.81 90 PRO A O 1
ATOM 715 N N . GLU A 1 91 ? -15.443 -3.867 14.532 1.00 85.81 91 GLU A N 1
ATOM 716 C CA . GLU A 1 91 ? -15.588 -4.857 13.456 1.00 85.81 91 GLU A CA 1
ATOM 717 C C . GLU A 1 91 ? -16.588 -4.429 12.379 1.00 85.81 91 GLU A C 1
ATOM 719 O O . GLU A 1 91 ? -16.339 -4.637 11.195 1.00 85.81 91 GLU A O 1
ATOM 724 N N . GLU A 1 92 ? -17.672 -3.772 12.776 1.00 85.81 92 GLU A N 1
ATOM 725 C CA . GLU A 1 92 ? -18.695 -3.228 11.881 1.00 85.81 92 GLU A CA 1
ATOM 726 C C . GLU A 1 92 ? -18.087 -2.252 10.864 1.00 85.81 92 GLU A C 1
ATOM 728 O O . GLU A 1 92 ? -18.305 -2.374 9.658 1.00 85.81 92 GLU A O 1
ATOM 733 N N . VAL A 1 93 ? -17.236 -1.335 11.336 1.00 84.56 93 VAL A N 1
ATOM 734 C CA . VAL A 1 93 ? -16.532 -0.372 10.481 1.00 84.56 93 VAL A CA 1
ATOM 735 C C . VAL A 1 93 ? -15.531 -1.104 9.587 1.00 84.56 93 VAL A C 1
ATOM 737 O O . VAL A 1 93 ? -15.535 -0.899 8.375 1.00 84.56 93 VAL A O 1
ATOM 740 N N . ARG A 1 94 ? -14.722 -2.015 10.151 1.00 87.19 94 ARG A N 1
ATOM 741 C CA . ARG A 1 94 ? -13.735 -2.809 9.389 1.00 87.19 94 ARG A CA 1
ATOM 742 C C . ARG A 1 94 ? -14.369 -3.645 8.285 1.00 87.19 94 ARG A C 1
ATOM 744 O O . ARG A 1 94 ? -13.819 -3.767 7.191 1.00 87.19 94 ARG A O 1
ATOM 751 N N . THR A 1 95 ? -15.553 -4.183 8.543 1.00 88.00 95 THR A N 1
ATOM 752 C CA . THR A 1 95 ? -16.301 -4.984 7.574 1.00 88.00 95 THR A CA 1
ATOM 753 C C . THR A 1 95 ? -16.745 -4.139 6.384 1.00 88.00 95 THR A C 1
ATOM 755 O O . THR A 1 95 ? -16.604 -4.596 5.245 1.00 88.00 95 THR A O 1
ATOM 758 N N . ASN A 1 96 ? -17.169 -2.891 6.617 1.00 87.06 96 ASN A N 1
ATOM 759 C CA . ASN A 1 96 ? -17.607 -1.972 5.559 1.00 87.06 96 ASN A CA 1
ATOM 760 C C . ASN A 1 96 ? -16.509 -1.675 4.529 1.00 87.06 96 ASN A C 1
ATOM 762 O O . ASN A 1 96 ? -16.808 -1.506 3.348 1.00 87.06 96 ASN A O 1
ATOM 766 N N . PHE A 1 97 ? -15.238 -1.672 4.942 1.00 83.81 97 PHE A N 1
ATOM 767 C CA . PHE A 1 97 ? -14.106 -1.434 4.042 1.00 83.81 97 PHE A CA 1
ATOM 768 C C . PHE A 1 97 ? -13.290 -2.691 3.705 1.00 83.81 97 PHE A C 1
ATOM 770 O O . PHE A 1 97 ? -12.328 -2.624 2.941 1.00 83.81 97 PHE A O 1
ATOM 777 N N . SER A 1 98 ? -13.694 -3.868 4.187 1.00 85.50 98 SER A N 1
ATOM 778 C CA . SER A 1 98 ? -12.973 -5.131 3.968 1.00 85.50 98 SER A CA 1
ATOM 779 C C . SER A 1 98 ? -12.745 -5.466 2.488 1.00 85.50 98 SER A C 1
ATOM 781 O O . SER A 1 98 ? -11.695 -5.986 2.111 1.00 85.50 98 SER A O 1
ATOM 783 N N . ARG A 1 99 ? -13.709 -5.146 1.612 1.00 87.56 99 ARG A N 1
ATOM 784 C CA . ARG A 1 99 ? -13.565 -5.338 0.160 1.00 87.56 99 ARG A CA 1
ATOM 785 C C . ARG A 1 99 ? -12.479 -4.435 -0.423 1.00 87.56 99 ARG A C 1
ATOM 787 O O . ARG A 1 99 ? -11.744 -4.878 -1.301 1.00 87.56 99 ARG A O 1
ATOM 794 N N . GLN A 1 100 ? -12.409 -3.196 0.051 1.00 85.00 100 GLN A N 1
ATOM 795 C CA . GLN A 1 100 ? -11.417 -2.222 -0.378 1.00 85.00 100 GLN A CA 1
ATOM 796 C C . GLN A 1 100 ? -10.020 -2.641 0.101 1.00 85.00 100 GLN A C 1
ATOM 798 O O . GLN A 1 100 ? -9.115 -2.718 -0.725 1.00 85.00 100 GLN A O 1
ATOM 803 N N . GLU A 1 101 ? -9.876 -3.049 1.368 1.00 85.06 101 GLU A N 1
ATOM 804 C CA . GLU A 1 101 ? -8.624 -3.608 1.906 1.00 85.06 101 GLU A CA 1
ATOM 805 C C . GLU A 1 101 ? -8.116 -4.783 1.060 1.00 85.06 101 GLU A C 1
ATOM 807 O O . GLU A 1 101 ? -6.975 -4.761 0.610 1.00 85.06 101 GLU A O 1
ATOM 812 N N . ARG A 1 102 ? -8.974 -5.768 0.749 1.00 88.62 102 ARG A N 1
ATOM 813 C CA . ARG A 1 102 ? -8.585 -6.910 -0.101 1.00 88.62 102 ARG A CA 1
ATOM 814 C C . ARG A 1 102 ? -8.099 -6.484 -1.487 1.00 88.62 102 ARG A C 1
ATOM 816 O O . ARG A 1 102 ? -7.182 -7.093 -2.029 1.00 88.62 102 ARG A O 1
ATOM 823 N N . GLY A 1 103 ? -8.714 -5.455 -2.072 1.00 87.50 103 GLY A N 1
ATOM 824 C CA . GLY A 1 103 ? -8.271 -4.896 -3.350 1.00 87.50 103 GLY A CA 1
ATOM 825 C C . GLY A 1 103 ? -6.865 -4.301 -3.257 1.00 87.50 103 GLY A C 1
ATOM 826 O O . GLY A 1 103 ? -6.029 -4.556 -4.121 1.00 87.50 103 GLY A O 1
ATOM 827 N N . TYR A 1 104 ? -6.577 -3.567 -2.182 1.00 84.69 104 TYR A N 1
ATOM 828 C CA . TYR A 1 104 ? -5.242 -3.027 -1.938 1.00 84.69 104 TYR A CA 1
ATOM 829 C C . TYR A 1 104 ? -4.204 -4.106 -1.656 1.00 84.69 104 TYR A C 1
ATOM 831 O O . TYR A 1 104 ? -3.088 -4.012 -2.161 1.00 84.69 104 TYR A O 1
ATOM 839 N N . GLU A 1 105 ? -4.559 -5.141 -0.899 1.00 87.06 105 GLU A N 1
ATOM 840 C CA . GLU A 1 105 ? -3.680 -6.286 -0.665 1.00 87.06 105 GLU A CA 1
ATOM 841 C C . GLU A 1 105 ? -3.325 -6.989 -1.978 1.00 87.06 105 GLU A C 1
ATOM 843 O O . GLU A 1 105 ? -2.151 -7.249 -2.217 1.00 87.06 105 GLU A O 1
ATOM 848 N N . ALA A 1 106 ? -4.293 -7.180 -2.880 1.00 89.19 106 ALA A N 1
ATOM 849 C CA . ALA A 1 106 ? -4.036 -7.749 -4.201 1.00 89.19 106 ALA A CA 1
ATOM 850 C C . ALA A 1 106 ? -3.099 -6.873 -5.056 1.00 89.19 106 ALA A C 1
ATOM 852 O O . ALA A 1 106 ? -2.179 -7.388 -5.691 1.00 89.19 106 ALA A O 1
ATOM 853 N N . ILE A 1 107 ? -3.293 -5.548 -5.055 1.00 84.19 107 ILE A N 1
ATOM 854 C CA . ILE A 1 107 ? -2.407 -4.612 -5.771 1.00 84.19 107 ILE A CA 1
ATOM 855 C C . ILE A 1 107 ? -0.996 -4.637 -5.171 1.00 84.19 107 ILE A C 1
ATOM 857 O O . ILE A 1 107 ? -0.012 -4.713 -5.903 1.00 84.19 107 ILE A O 1
ATOM 861 N N . ARG A 1 108 ? -0.877 -4.601 -3.841 1.00 86.38 108 ARG A N 1
ATOM 862 C CA . ARG A 1 108 ? 0.408 -4.743 -3.146 1.00 86.38 108 ARG A CA 1
ATOM 863 C C . ARG A 1 108 ? 1.103 -6.031 -3.557 1.00 86.38 108 ARG A C 1
ATOM 865 O O . ARG A 1 108 ? 2.296 -6.002 -3.832 1.00 86.38 108 ARG A O 1
ATOM 872 N N . ASP A 1 109 ? 0.384 -7.147 -3.557 1.00 89.56 109 ASP A N 1
ATOM 873 C CA . ASP A 1 109 ? 0.961 -8.454 -3.853 1.00 89.56 109 ASP A CA 1
ATOM 874 C C . ASP A 1 109 ? 1.470 -8.509 -5.302 1.00 89.56 109 ASP A C 1
ATOM 876 O O . ASP A 1 109 ? 2.545 -9.054 -5.542 1.00 89.56 109 ASP A O 1
ATOM 880 N N . LEU A 1 110 ? 0.792 -7.828 -6.232 1.00 85.00 110 LEU A N 1
ATOM 881 C CA . LEU A 1 110 ? 1.259 -7.625 -7.605 1.00 85.00 110 LEU A CA 1
ATOM 882 C C . LEU A 1 110 ? 2.585 -6.845 -7.674 1.00 85.00 110 LEU A C 1
ATOM 884 O O . LEU A 1 110 ? 3.490 -7.244 -8.399 1.00 85.00 110 LEU A O 1
ATOM 888 N N . PHE A 1 111 ? 2.732 -5.762 -6.905 1.00 80.19 111 PHE A N 1
ATOM 889 C CA . PHE A 1 111 ? 3.981 -4.981 -6.852 1.00 80.19 111 PHE A CA 1
ATOM 890 C C . PHE A 1 111 ? 5.100 -5.646 -6.043 1.00 80.19 111 PHE A C 1
ATOM 892 O O . PHE A 1 111 ? 6.272 -5.311 -6.200 1.00 80.19 111 PHE A O 1
ATOM 899 N N . CYS A 1 112 ? 4.741 -6.564 -5.155 1.00 87.38 112 CYS A N 1
ATOM 900 C CA . CYS A 1 112 ? 5.681 -7.362 -4.383 1.00 87.38 112 CYS A CA 1
ATOM 901 C C . CYS A 1 112 ? 6.152 -8.616 -5.128 1.00 87.38 112 CYS A C 1
ATOM 903 O O . CYS A 1 112 ? 7.142 -9.217 -4.709 1.00 87.38 112 CYS A O 1
ATOM 905 N N . ASP A 1 113 ? 5.478 -9.012 -6.209 1.00 91.75 113 ASP A N 1
ATOM 906 C CA . ASP A 1 113 ? 5.999 -9.995 -7.148 1.00 91.75 113 ASP A CA 1
ATOM 907 C C . ASP A 1 113 ? 7.054 -9.335 -8.042 1.00 91.75 113 ASP A C 1
ATOM 909 O O . ASP A 1 113 ? 6.751 -8.487 -8.882 1.00 91.75 113 ASP A O 1
ATOM 913 N N . LEU A 1 114 ? 8.316 -9.724 -7.853 1.00 88.81 114 LEU A N 1
ATOM 914 C CA . LEU A 1 114 ? 9.458 -9.080 -8.502 1.00 88.81 114 LEU A CA 1
ATOM 915 C C . LEU A 1 114 ? 9.335 -9.069 -10.031 1.00 88.81 114 LEU A C 1
ATOM 917 O O . LEU A 1 114 ? 9.639 -8.065 -10.677 1.00 88.81 114 LEU A O 1
ATOM 921 N N . LYS A 1 115 ? 8.875 -10.184 -10.610 1.00 90.69 115 LYS A N 1
ATOM 922 C CA . LYS A 1 115 ? 8.703 -10.305 -12.058 1.00 90.69 115 LYS A CA 1
ATOM 923 C C . LYS A 1 115 ? 7.630 -9.335 -12.548 1.00 90.69 115 LYS A C 1
ATOM 925 O O . LYS A 1 115 ? 7.884 -8.572 -13.475 1.00 90.69 115 LYS A O 1
ATOM 930 N N . THR A 1 116 ? 6.460 -9.344 -11.921 1.00 89.50 116 THR A N 1
ATOM 931 C CA . THR A 1 116 ? 5.332 -8.501 -12.325 1.00 89.50 116 THR A CA 1
ATOM 932 C C . THR A 1 116 ? 5.636 -7.018 -12.132 1.00 89.50 116 THR A C 1
ATOM 934 O O . THR A 1 116 ? 5.320 -6.209 -13.002 1.00 89.50 116 THR A O 1
ATOM 937 N N . ALA A 1 117 ? 6.323 -6.653 -11.049 1.00 85.62 117 ALA A N 1
ATOM 938 C CA . ALA A 1 117 ? 6.796 -5.292 -10.830 1.00 85.62 117 ALA A CA 1
ATOM 939 C C . ALA A 1 117 ? 7.775 -4.842 -11.925 1.00 85.62 117 ALA A C 1
ATOM 941 O O . ALA A 1 117 ? 7.636 -3.740 -12.457 1.00 85.62 117 ALA A O 1
ATOM 942 N N . ARG A 1 118 ? 8.732 -5.697 -12.315 1.00 84.50 118 ARG A N 1
ATOM 943 C CA . ARG A 1 118 ? 9.655 -5.405 -13.421 1.00 84.50 118 ARG A CA 1
ATOM 944 C C . ARG A 1 118 ? 8.898 -5.199 -14.731 1.00 84.50 118 ARG A C 1
ATOM 946 O O . ARG A 1 118 ? 9.103 -4.177 -15.378 1.00 84.50 118 ARG A O 1
ATOM 953 N N . ASP A 1 119 ? 7.990 -6.113 -15.070 1.00 85.38 119 ASP A N 1
ATOM 954 C CA . ASP A 1 119 ? 7.159 -6.023 -16.276 1.00 85.38 119 ASP A CA 1
ATOM 955 C C . ASP A 1 119 ? 6.336 -4.714 -16.284 1.00 85.38 119 ASP A C 1
ATOM 957 O O . ASP A 1 119 ? 6.258 -4.026 -17.306 1.00 85.38 119 ASP A O 1
ATOM 961 N N . TYR A 1 120 ? 5.796 -4.305 -15.130 1.00 82.94 120 TYR A N 1
ATOM 962 C CA . TYR A 1 120 ? 5.094 -3.031 -14.964 1.00 82.94 120 TYR A CA 1
ATOM 963 C C . TYR A 1 120 ? 6.002 -1.818 -15.216 1.00 82.94 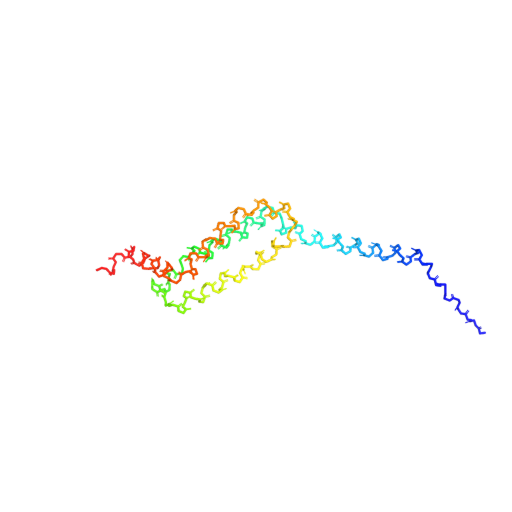120 TYR A C 1
ATOM 965 O O . TYR A 1 120 ? 5.656 -0.965 -16.035 1.00 82.94 120 TYR A O 1
ATOM 973 N N . TYR A 1 121 ? 7.171 -1.729 -14.574 1.00 79.44 121 TYR A N 1
ATOM 974 C CA . TYR A 1 121 ? 8.093 -0.603 -14.785 1.00 79.44 121 TYR A CA 1
ATOM 975 C C . TYR A 1 121 ? 8.636 -0.556 -16.215 1.00 79.44 121 TYR A C 1
ATOM 977 O O . TYR A 1 121 ? 8.705 0.521 -16.810 1.00 79.44 121 TYR A O 1
ATOM 985 N N . THR A 1 122 ? 8.922 -1.714 -16.816 1.00 79.94 122 THR A N 1
ATOM 986 C CA . THR A 1 122 ? 9.255 -1.804 -18.240 1.00 79.94 122 THR A CA 1
ATOM 987 C C . THR A 1 122 ? 8.128 -1.219 -19.089 1.00 79.94 122 THR A C 1
ATOM 989 O O . THR A 1 122 ? 8.393 -0.357 -19.926 1.00 79.94 122 THR A O 1
ATOM 992 N N . SER A 1 123 ? 6.869 -1.590 -18.826 1.00 80.50 123 SER A N 1
ATOM 993 C CA . SER A 1 123 ? 5.719 -1.048 -19.561 1.00 80.50 123 SER A CA 1
ATOM 994 C C . SER A 1 123 ? 5.591 0.475 -19.441 1.00 80.50 123 SER A C 1
ATOM 996 O O . SER A 1 123 ? 5.255 1.136 -20.422 1.00 80.50 123 SER A O 1
ATOM 998 N N . LEU A 1 124 ? 5.913 1.051 -18.274 1.00 77.56 124 LEU A N 1
ATOM 999 C CA . LEU A 1 124 ? 5.940 2.502 -18.084 1.00 77.56 124 LEU A CA 1
ATOM 1000 C C . LEU A 1 124 ? 7.038 3.154 -18.924 1.00 77.56 124 LEU A C 1
ATOM 1002 O O . LEU A 1 124 ? 6.781 4.167 -19.567 1.00 77.56 124 LEU A O 1
ATOM 1006 N N . SER A 1 125 ? 8.229 2.552 -18.978 1.00 73.12 125 SER A N 1
ATOM 1007 C CA . SER A 1 125 ? 9.344 3.072 -19.778 1.00 73.12 125 SER A CA 1
ATOM 1008 C C . SER A 1 125 ? 9.070 3.058 -21.287 1.00 73.12 125 SER A C 1
ATOM 1010 O O . SER A 1 125 ? 9.592 3.905 -22.004 1.00 73.12 125 SER A O 1
ATOM 1012 N N . CYS A 1 126 ? 8.205 2.155 -21.764 1.00 74.69 126 CYS A N 1
ATOM 1013 C CA . CYS A 1 126 ? 7.749 2.118 -23.154 1.00 74.69 126 CYS A CA 1
ATOM 1014 C C . CYS A 1 126 ? 6.758 3.237 -23.517 1.00 74.69 126 CYS A C 1
ATOM 1016 O O . CYS A 1 126 ? 6.500 3.449 -24.700 1.00 74.69 126 CYS A O 1
ATOM 1018 N N . ARG A 1 127 ? 6.170 3.938 -22.536 1.00 70.50 127 ARG A N 1
ATOM 1019 C CA . ARG A 1 127 ? 5.258 5.068 -22.800 1.00 70.50 127 ARG A CA 1
ATOM 1020 C C . ARG A 1 127 ? 6.022 6.344 -23.159 1.00 70.50 127 ARG A C 1
ATOM 1022 O O . ARG A 1 127 ? 5.488 7.173 -23.892 1.00 70.50 127 ARG A O 1
ATOM 1029 N N . ASP A 1 128 ? 7.274 6.457 -22.718 1.00 61.34 128 ASP A N 1
ATOM 1030 C CA . ASP A 1 128 ? 8.194 7.516 -23.123 1.00 61.34 128 ASP A CA 1
ATOM 1031 C C . ASP A 1 128 ? 8.882 7.118 -24.436 1.00 61.34 128 ASP A C 1
ATOM 1033 O O . ASP A 1 128 ? 9.947 6.500 -24.452 1.00 61.34 128 ASP A O 1
ATOM 1037 N N . GLY A 1 129 ? 8.273 7.486 -25.567 1.00 53.72 129 GLY A N 1
ATOM 1038 C CA . GLY A 1 129 ? 8.735 7.150 -26.925 1.00 53.72 129 GLY A CA 1
ATOM 1039 C C . GLY A 1 129 ? 10.138 7.648 -27.319 1.00 53.72 129 GLY A C 1
ATOM 1040 O O . GLY A 1 129 ? 10.538 7.461 -28.460 1.00 53.72 129 GLY A O 1
ATOM 1041 N N . ALA A 1 130 ? 10.894 8.262 -26.405 1.00 54.81 130 ALA A N 1
ATOM 1042 C CA . ALA A 1 130 ? 12.286 8.672 -26.598 1.00 54.81 130 ALA A CA 1
ATOM 1043 C C . ALA A 1 130 ? 13.310 7.543 -26.342 1.00 54.81 130 ALA A C 1
ATOM 1045 O O . ALA A 1 130 ? 14.512 7.780 -26.449 1.00 54.81 130 ALA A O 1
ATOM 1046 N N . LYS A 1 131 ? 12.860 6.339 -25.954 1.00 53.56 131 LYS A N 1
ATOM 1047 C CA . LYS A 1 131 ? 13.725 5.183 -25.641 1.00 53.56 131 LYS A CA 1
ATOM 1048 C C . LYS A 1 131 ? 13.638 4.017 -26.637 1.00 53.56 131 LYS A C 1
ATOM 1050 O O . LYS A 1 131 ? 14.122 2.932 -26.317 1.00 53.56 131 LYS A O 1
ATOM 1055 N N . LEU A 1 132 ? 13.037 4.237 -27.808 1.00 46.59 132 LEU A N 1
ATOM 1056 C CA . LEU A 1 132 ? 13.106 3.328 -28.960 1.00 46.59 132 LEU A CA 1
ATOM 1057 C C . LEU A 1 132 ? 14.099 3.856 -29.995 1.00 46.59 132 LEU A C 1
ATOM 1059 O O . LEU A 1 132 ? 14.043 5.073 -30.279 1.00 46.59 132 LEU A O 1
#

Sequence (132 aa):
MDRRVVTGLSMTAFKALALLCCAVLVASDQAEHSHECEERSVRLCYDSYHHYLLAPRAEENPVKSDQDIEKQCREIKNKSSCHQRLARCPEEVRTNFSRQERGYEAIRDLFCDLKTARDYYTSLSCRDGAKL

Secondary structure (DSSP, 8-state):
-------PPPHHHHHHHHHHHHHHHHHHHHHHHTTTTSHHHHHHHHHHHHHHHHS--TTT-SS--HHHHHHHHHHHHT--HHHHHHTTS-HHHHHHHHHHHHHHHHHHHHHHSHHHHHHHHHHHHTTSGGG-

Foldseek 3Di:
DDDDDPPDPDPVNVVVVVVVVVVVVVVVLCVVLVVLLPPVNVVVLLVVLCCLLPVPPVVPPLADDLVRLQVSLVVNVVGDPSVVSNVVDDPVSCVVCVVVVVVSVVSSVLSNPSVSVRVVSVVVVVVPVVPD

Organism: Amblyomma americanum (NCBI:txid6943)